Protein AF-A0A9D7ZV51-F1 (afdb_monomer_lite)

Foldseek 3Di:
DDDDDDDPPVVVCVVCVPVVQVVQDPDVVDGVDDPDDDDDPPDDDDPVDDDADDDDQVPPDQPDCVVQVVVCVVVVADAPPPVVPGDGQKDKDWDADPPPRDITIDIDHPRVDPVD

Structure (mmCIF, N/CA/C/O backbone):
data_AF-A0A9D7ZV51-F1
#
_entry.id   AF-A0A9D7ZV51-F1
#
loop_
_atom_site.group_PDB
_atom_site.id
_atom_site.type_symbol
_atom_site.label_atom_id
_atom_site.label_alt_id
_atom_site.label_comp_id
_atom_site.label_asym_id
_atom_site.label_entity_id
_atom_site.label_seq_id
_atom_site.pdbx_PDB_ins_code
_atom_site.Cartn_x
_atom_site.Cartn_y
_atom_site.Cartn_z
_atom_site.occupancy
_atom_site.B_iso_or_equiv
_atom_site.auth_seq_id
_atom_site.auth_comp_id
_atom_site.auth_asym_id
_atom_site.auth_atom_id
_atom_site.pdbx_PDB_model_num
ATOM 1 N N . MET A 1 1 ? 42.308 18.781 4.864 1.00 35.69 1 MET A N 1
ATOM 2 C CA . MET A 1 1 ? 42.729 17.401 4.525 1.00 35.69 1 MET A CA 1
ATOM 3 C C . MET A 1 1 ? 41.542 16.454 4.710 1.00 35.69 1 MET A C 1
ATOM 5 O O . MET A 1 1 ? 41.194 16.152 5.844 1.00 35.69 1 MET A O 1
ATOM 9 N N . LYS A 1 2 ? 40.852 16.048 3.631 1.00 34.00 2 LYS A N 1
ATOM 10 C CA . LYS A 1 2 ? 39.755 15.063 3.709 1.00 34.00 2 LYS A CA 1
ATOM 11 C C . LYS A 1 2 ? 40.360 13.658 3.761 1.00 34.00 2 LYS A C 1
ATOM 13 O O . LYS A 1 2 ? 41.080 13.265 2.851 1.00 34.00 2 LYS A O 1
ATOM 18 N N . LYS A 1 3 ? 40.096 12.925 4.842 1.00 42.16 3 LYS A N 1
ATOM 19 C CA . LYS A 1 3 ? 40.563 11.549 5.042 1.00 42.16 3 LYS A CA 1
ATOM 20 C C . LYS A 1 3 ? 39.543 10.606 4.397 1.00 42.16 3 LYS A C 1
ATOM 22 O O . LYS A 1 3 ? 38.481 10.370 4.969 1.00 42.16 3 LYS A O 1
ATOM 27 N N . THR A 1 4 ? 39.828 10.111 3.196 1.00 44.09 4 THR A N 1
ATOM 28 C CA . THR A 1 4 ? 38.993 9.103 2.528 1.00 44.09 4 THR A CA 1
ATOM 29 C C . THR A 1 4 ? 39.095 7.796 3.309 1.00 44.09 4 THR A C 1
ATOM 31 O O . THR A 1 4 ? 40.160 7.187 3.369 1.00 44.09 4 THR A O 1
ATOM 34 N N . ARG A 1 5 ? 38.005 7.379 3.960 1.00 58.47 5 ARG A N 1
ATOM 35 C CA . ARG A 1 5 ? 37.903 6.036 4.541 1.00 58.47 5 ARG A CA 1
ATOM 36 C C . ARG A 1 5 ? 37.585 5.072 3.405 1.00 58.47 5 ARG A C 1
ATOM 38 O O . ARG A 1 5 ? 36.486 5.106 2.862 1.00 58.47 5 ARG A O 1
ATOM 45 N N . THR A 1 6 ? 38.547 4.238 3.036 1.00 53.81 6 THR A N 1
ATOM 46 C CA . THR A 1 6 ? 38.330 3.127 2.110 1.00 53.81 6 THR A CA 1
ATOM 47 C C . THR A 1 6 ? 37.435 2.111 2.813 1.00 53.81 6 THR A C 1
ATOM 49 O O . THR A 1 6 ? 37.859 1.435 3.750 1.00 53.81 6 THR A O 1
ATOM 52 N N . PHE A 1 7 ? 36.163 2.059 2.428 1.00 57.09 7 PHE A N 1
ATOM 53 C CA . PHE A 1 7 ? 35.256 1.024 2.902 1.00 57.09 7 PHE A CA 1
ATOM 54 C C . PHE A 1 7 ? 35.671 -0.300 2.258 1.00 57.09 7 PHE A C 1
ATOM 56 O O . PHE A 1 7 ? 35.558 -0.474 1.048 1.00 57.09 7 PHE A O 1
ATOM 63 N N . ASP A 1 8 ? 36.186 -1.222 3.068 1.00 64.31 8 ASP A N 1
ATOM 64 C CA . ASP A 1 8 ? 36.543 -2.573 2.637 1.00 64.31 8 ASP A CA 1
ATOM 65 C C . ASP A 1 8 ? 35.254 -3.373 2.391 1.00 64.31 8 ASP A C 1
ATOM 67 O O . ASP A 1 8 ? 34.637 -3.925 3.311 1.00 64.31 8 ASP A O 1
ATOM 71 N N . ALA A 1 9 ? 34.803 -3.359 1.135 1.00 58.03 9 ALA A N 1
ATOM 72 C CA . ALA A 1 9 ? 33.589 -4.033 0.690 1.00 58.03 9 ALA A CA 1
ATOM 73 C C . ALA A 1 9 ? 33.623 -5.540 0.994 1.00 58.03 9 ALA A C 1
ATOM 75 O O . ALA A 1 9 ? 32.588 -6.122 1.313 1.00 58.03 9 ALA A O 1
ATOM 76 N N . THR A 1 10 ? 34.808 -6.156 0.976 1.00 63.75 10 THR A N 1
ATOM 77 C CA . THR A 1 10 ? 35.011 -7.587 1.228 1.00 63.75 10 THR A CA 1
ATOM 78 C C . THR A 1 10 ? 34.735 -7.936 2.688 1.00 63.75 10 THR A C 1
ATOM 80 O O . THR A 1 10 ? 33.981 -8.867 2.970 1.00 63.75 10 THR A O 1
ATOM 83 N N . LYS A 1 11 ? 35.261 -7.143 3.631 1.00 60.50 11 LYS A N 1
ATOM 84 C CA . LYS A 1 11 ? 35.002 -7.340 5.071 1.00 60.50 11 LYS A CA 1
ATOM 85 C C . LYS A 1 11 ? 33.540 -7.114 5.435 1.00 60.50 11 LYS A C 1
ATOM 87 O O . LYS A 1 11 ? 32.991 -7.850 6.252 1.00 60.50 11 LYS A O 1
ATOM 92 N N . ARG A 1 12 ? 32.889 -6.130 4.805 1.00 58.59 12 ARG A N 1
ATOM 93 C CA . ARG A 1 12 ? 31.454 -5.881 5.005 1.00 58.59 12 ARG A CA 1
ATOM 94 C C . ARG A 1 12 ? 30.603 -7.047 4.516 1.00 58.59 12 ARG A C 1
ATOM 96 O O . ARG A 1 12 ? 29.707 -7.451 5.241 1.00 58.59 12 ARG A O 1
ATOM 103 N N . ARG A 1 13 ? 30.927 -7.610 3.348 1.00 56.25 13 ARG A N 1
ATOM 104 C CA . ARG A 1 13 ? 30.227 -8.756 2.745 1.00 56.25 13 ARG A CA 1
ATOM 105 C C . ARG A 1 13 ? 30.349 -10.031 3.583 1.00 56.25 13 ARG A C 1
ATOM 107 O O . ARG A 1 13 ? 29.406 -10.810 3.648 1.00 56.25 13 ARG A O 1
ATOM 114 N N . LEU A 1 14 ? 31.488 -10.220 4.251 1.00 56.06 14 LEU A N 1
ATOM 115 C CA . LEU A 1 14 ? 31.707 -11.352 5.153 1.00 56.06 14 LEU A CA 1
ATOM 116 C C . LEU A 1 14 ? 30.875 -11.228 6.442 1.00 56.06 14 LEU A C 1
ATOM 118 O O . LEU A 1 14 ? 30.267 -12.202 6.874 1.00 56.06 14 LEU A O 1
ATOM 122 N N . LEU A 1 15 ? 30.808 -10.024 7.023 1.00 55.53 15 LEU A N 1
ATOM 123 C CA . LEU A 1 15 ? 30.044 -9.750 8.247 1.00 55.53 15 LEU A CA 1
ATOM 124 C C . LEU A 1 15 ? 28.524 -9.737 8.015 1.00 55.53 15 LEU A C 1
ATOM 126 O O . LEU A 1 15 ? 27.774 -10.160 8.891 1.00 55.53 15 LEU A O 1
ATOM 130 N N . THR A 1 16 ? 28.050 -9.303 6.841 1.00 53.75 16 THR A N 1
ATOM 131 C CA . THR A 1 16 ? 26.634 -9.459 6.463 1.00 53.75 16 THR A CA 1
ATOM 132 C C . THR A 1 16 ? 26.284 -10.891 6.066 1.00 53.75 16 THR A C 1
ATOM 134 O O . THR A 1 16 ? 25.157 -11.316 6.304 1.00 53.75 16 THR A O 1
ATOM 137 N N . GLY A 1 17 ? 27.228 -11.649 5.500 1.00 52.47 17 GLY A N 1
ATOM 138 C CA . GLY A 1 17 ? 26.995 -13.019 5.038 1.00 52.47 17 GLY A CA 1
ATOM 139 C C . GLY A 1 17 ? 26.714 -14.025 6.156 1.00 52.47 17 GLY A C 1
ATOM 140 O O . GLY A 1 17 ? 25.884 -14.907 5.975 1.00 52.47 17 GLY A O 1
ATOM 141 N N . THR A 1 18 ? 27.354 -13.896 7.321 1.00 49.78 18 THR A N 1
ATOM 142 C CA . THR A 1 18 ? 27.196 -14.859 8.428 1.00 49.78 18 THR A CA 1
ATOM 143 C C . THR A 1 18 ? 26.094 -14.483 9.419 1.00 49.78 18 THR A C 1
ATOM 145 O O . THR A 1 18 ? 25.406 -15.369 9.921 1.00 49.78 18 THR A O 1
ATOM 148 N N . ALA A 1 19 ? 25.865 -13.191 9.671 1.00 49.03 19 ALA A N 1
ATOM 149 C CA . ALA A 1 19 ? 24.848 -12.743 10.627 1.00 49.03 19 ALA A CA 1
ATOM 150 C C . ALA A 1 19 ? 23.410 -12.818 10.079 1.00 49.03 19 ALA A C 1
ATOM 152 O O . ALA A 1 19 ? 22.472 -13.011 10.849 1.00 49.03 19 ALA A O 1
ATOM 153 N N . ALA A 1 20 ? 23.216 -12.701 8.759 1.00 51.53 20 ALA A N 1
ATOM 154 C CA . ALA A 1 20 ? 21.877 -12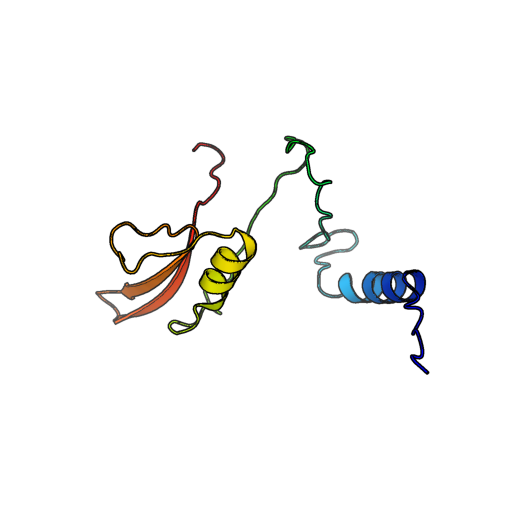.710 8.166 1.00 51.53 20 ALA A CA 1
ATOM 155 C C . ALA A 1 20 ? 21.214 -14.102 8.178 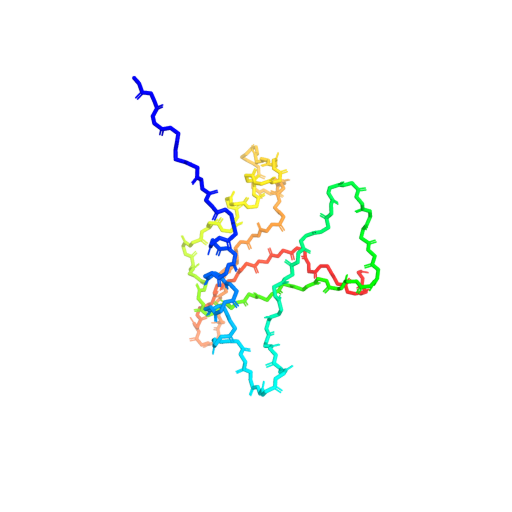1.00 51.53 20 ALA A C 1
ATOM 157 O O . ALA A 1 20 ? 19.994 -14.200 8.241 1.00 51.53 20 ALA A O 1
ATOM 158 N N . ILE A 1 21 ? 21.988 -15.191 8.149 1.00 52.28 21 ILE A N 1
ATOM 159 C CA . ILE A 1 21 ? 21.440 -16.546 7.957 1.00 52.28 21 ILE A CA 1
ATOM 160 C C . ILE A 1 21 ? 20.845 -17.116 9.257 1.00 52.28 21 ILE A C 1
ATOM 162 O O . ILE A 1 21 ? 19.848 -17.835 9.217 1.00 52.28 21 ILE A O 1
ATOM 166 N N . ALA A 1 22 ? 21.400 -16.760 10.421 1.00 52.66 22 ALA A N 1
ATOM 167 C CA . ALA A 1 22 ? 21.032 -17.372 11.701 1.00 52.66 22 ALA A CA 1
ATOM 168 C C . ALA A 1 22 ? 19.576 -17.101 12.140 1.00 52.66 22 ALA A C 1
ATOM 170 O O . ALA A 1 22 ? 19.000 -17.915 12.852 1.00 52.66 22 ALA A O 1
ATOM 171 N N . GLY A 1 23 ? 18.968 -15.992 11.702 1.00 55.00 23 GLY A N 1
ATOM 172 C CA . GLY A 1 23 ? 17.587 -15.628 12.052 1.00 55.00 23 GLY A CA 1
ATOM 173 C C . GLY A 1 23 ? 16.517 -16.085 11.054 1.00 55.00 23 GLY A C 1
ATOM 174 O O . GLY A 1 23 ? 15.333 -15.900 11.315 1.00 55.00 23 GLY A O 1
ATOM 175 N N . MET A 1 24 ? 16.915 -16.648 9.907 1.00 59.44 24 MET A N 1
ATOM 176 C CA . MET A 1 24 ? 16.003 -16.995 8.806 1.00 59.44 24 MET A CA 1
ATOM 177 C C . MET A 1 24 ? 15.956 -18.495 8.504 1.00 59.44 24 MET A C 1
ATOM 179 O O . MET A 1 24 ? 15.172 -18.911 7.655 1.00 59.44 24 MET A O 1
ATOM 183 N N . ALA A 1 25 ? 16.769 -19.320 9.166 1.00 64.19 25 ALA A N 1
ATOM 184 C CA . ALA A 1 25 ? 16.753 -20.764 8.971 1.00 64.19 25 ALA A CA 1
ATOM 185 C C . ALA A 1 25 ? 15.582 -21.407 9.732 1.00 64.19 25 ALA A C 1
ATOM 187 O O . ALA A 1 25 ? 15.530 -21.345 10.958 1.00 64.19 25 ALA A O 1
ATOM 188 N N . ILE A 1 26 ? 14.664 -22.053 9.009 1.00 68.50 26 ILE A N 1
ATOM 189 C CA . ILE A 1 26 ? 13.609 -22.887 9.615 1.00 68.50 26 ILE A CA 1
ATOM 190 C C . ILE A 1 26 ? 14.053 -24.351 9.754 1.00 68.50 26 ILE A C 1
ATOM 192 O O . ILE A 1 26 ? 13.559 -25.063 10.622 1.00 68.50 26 ILE A O 1
ATOM 196 N N . ALA A 1 27 ? 15.013 -24.787 8.929 1.00 70.44 27 ALA A N 1
ATOM 197 C CA . ALA A 1 27 ? 15.675 -26.090 8.995 1.00 70.44 27 ALA A CA 1
ATOM 198 C C . ALA A 1 27 ? 17.063 -26.016 8.315 1.00 70.44 27 ALA A C 1
ATOM 200 O O . ALA A 1 27 ? 17.326 -25.060 7.577 1.00 70.44 27 ALA A O 1
ATOM 201 N N . PRO A 1 28 ? 17.964 -27.000 8.511 1.00 70.31 28 PRO A N 1
ATOM 202 C CA . PRO A 1 28 ? 19.234 -27.057 7.789 1.00 70.31 28 PRO A CA 1
ATOM 203 C C . PRO A 1 28 ? 19.017 -27.004 6.269 1.00 70.31 28 PRO A C 1
ATOM 205 O O . PRO A 1 28 ? 18.341 -27.857 5.702 1.00 70.31 28 PRO A O 1
ATOM 208 N N . GLY A 1 29 ? 19.569 -25.981 5.613 1.00 65.31 29 GLY A N 1
ATOM 209 C CA . GLY A 1 29 ? 19.406 -25.761 4.171 1.00 65.31 29 GLY A CA 1
ATOM 210 C C . GLY A 1 29 ? 18.088 -25.099 3.745 1.00 65.31 29 GLY A C 1
ATOM 211 O O . GLY A 1 29 ? 17.898 -24.888 2.552 1.00 65.31 29 GLY A O 1
ATOM 212 N N . ILE A 1 30 ? 17.199 -24.734 4.680 1.00 67.12 30 ILE A N 1
ATOM 213 C CA . ILE A 1 30 ? 15.927 -24.060 4.381 1.00 67.12 30 ILE A CA 1
ATOM 214 C C . ILE A 1 30 ? 15.889 -22.687 5.053 1.00 67.12 30 ILE A C 1
ATOM 216 O O . ILE A 1 30 ? 15.838 -22.575 6.279 1.00 67.12 30 ILE A O 1
ATOM 220 N N . THR A 1 31 ? 15.867 -21.637 4.234 1.00 66.56 31 THR A N 1
ATOM 221 C CA . THR A 1 31 ? 15.757 -20.238 4.666 1.00 66.56 31 THR A CA 1
ATOM 222 C C . THR A 1 31 ? 14.380 -19.668 4.328 1.00 66.56 31 THR A C 1
ATOM 224 O O . THR A 1 31 ? 13.935 -19.805 3.191 1.00 66.56 31 THR A O 1
ATOM 227 N N . LEU A 1 32 ? 13.736 -18.989 5.282 1.00 60.72 32 LEU A N 1
ATOM 228 C CA . LEU A 1 32 ? 12.440 -18.316 5.123 1.00 60.72 32 LEU A CA 1
ATOM 229 C C . LEU A 1 32 ? 12.482 -17.214 4.048 1.00 60.72 32 LEU A C 1
ATOM 231 O O . LEU A 1 32 ? 11.531 -17.047 3.293 1.00 60.72 32 LEU A O 1
ATOM 235 N N . VAL A 1 33 ? 13.591 -16.468 3.978 1.00 59.88 33 VAL A N 1
ATOM 236 C CA . VAL A 1 33 ? 13.815 -15.397 2.998 1.00 59.88 33 VAL A CA 1
ATOM 237 C C . VAL A 1 33 ? 15.236 -15.531 2.457 1.00 59.88 33 VAL A C 1
ATOM 239 O O . VAL A 1 33 ? 16.207 -15.471 3.212 1.00 59.88 33 VAL A O 1
ATOM 242 N N . ALA A 1 34 ? 15.366 -15.727 1.146 1.00 62.66 34 ALA A N 1
ATOM 243 C CA . ALA A 1 34 ? 16.651 -15.625 0.467 1.00 62.66 34 ALA A CA 1
ATOM 244 C C . ALA A 1 34 ? 16.953 -14.143 0.172 1.00 62.66 34 ALA A C 1
ATOM 246 O O . ALA A 1 34 ? 16.046 -13.421 -0.253 1.00 62.66 34 ALA A O 1
ATOM 247 N N . PRO A 1 35 ? 18.197 -13.660 0.358 1.00 60.56 35 PRO A N 1
ATOM 248 C CA . PRO A 1 35 ? 18.567 -12.321 -0.078 1.00 60.56 35 PRO A CA 1
ATOM 249 C C . PRO A 1 35 ? 18.460 -12.255 -1.604 1.00 60.56 35 PRO A C 1
ATOM 251 O O . PRO A 1 35 ? 19.264 -12.841 -2.328 1.00 60.56 35 PRO A O 1
ATOM 254 N N . ALA A 1 36 ? 17.444 -11.557 -2.098 1.00 62.00 36 ALA A N 1
ATOM 255 C CA . ALA A 1 36 ? 17.246 -11.371 -3.523 1.00 62.00 36 ALA A CA 1
ATOM 256 C C . ALA A 1 36 ? 18.128 -10.214 -4.020 1.00 62.00 36 ALA A C 1
ATOM 258 O O . ALA A 1 36 ? 18.135 -9.131 -3.436 1.00 62.00 36 ALA A O 1
ATOM 259 N N . SER A 1 37 ? 18.895 -10.442 -5.089 1.00 66.81 37 SER A N 1
ATOM 260 C CA . SER A 1 37 ? 19.585 -9.359 -5.802 1.00 66.81 37 SER A CA 1
ATOM 261 C C . SER A 1 37 ? 18.647 -8.756 -6.839 1.00 66.81 37 SER A C 1
ATOM 263 O O . SER A 1 37 ? 17.919 -9.484 -7.517 1.00 66.81 37 SER A O 1
ATOM 265 N N . SER A 1 38 ? 18.661 -7.430 -6.971 1.00 67.31 38 SER A N 1
ATOM 266 C CA . SER A 1 38 ? 17.956 -6.765 -8.061 1.00 67.31 38 SER A CA 1
ATOM 267 C C . SER A 1 38 ? 18.588 -7.140 -9.401 1.00 67.31 38 SER A C 1
ATOM 269 O O . SER A 1 38 ? 19.797 -7.358 -9.507 1.00 67.31 38 SER A O 1
ATOM 271 N N . ARG A 1 39 ? 17.758 -7.207 -10.445 1.00 73.88 39 ARG A N 1
ATOM 272 C CA . ARG A 1 39 ? 18.259 -7.238 -11.822 1.00 73.88 39 ARG A CA 1
ATOM 273 C C . ARG A 1 39 ? 18.936 -5.909 -12.163 1.00 73.88 39 ARG A C 1
ATOM 275 O O . ARG A 1 39 ? 18.601 -4.876 -11.582 1.00 73.88 39 ARG A O 1
ATOM 282 N N . GLU A 1 40 ? 19.825 -5.927 -13.149 1.00 80.88 40 GLU A N 1
ATOM 283 C CA . GLU A 1 40 ? 20.388 -4.698 -13.706 1.00 80.88 40 GLU A CA 1
ATOM 284 C C . GLU A 1 40 ? 19.285 -3.788 -14.275 1.00 80.88 40 GLU A C 1
ATOM 286 O O . GLU A 1 40 ? 18.255 -4.244 -14.799 1.00 80.88 40 GLU A O 1
ATOM 291 N N . ALA A 1 41 ? 19.500 -2.475 -14.155 1.00 78.19 41 ALA A N 1
ATOM 292 C CA . ALA A 1 41 ? 18.618 -1.479 -14.746 1.00 78.19 41 ALA A CA 1
ATOM 293 C C . ALA A 1 41 ? 18.562 -1.680 -16.272 1.00 78.19 41 ALA A C 1
ATOM 295 O O . ALA A 1 41 ? 19.580 -1.913 -16.915 1.00 78.19 41 ALA A O 1
ATOM 296 N N . GLY A 1 42 ? 17.362 -1.618 -16.855 1.00 81.19 42 GLY A N 1
ATOM 297 C CA . GLY A 1 42 ? 17.149 -1.824 -18.295 1.00 81.19 42 GLY A CA 1
ATOM 298 C C . GLY A 1 42 ? 16.951 -3.277 -18.755 1.00 81.19 42 GLY A C 1
ATOM 299 O O . GLY A 1 42 ? 16.429 -3.481 -19.846 1.00 81.19 42 GLY A O 1
ATOM 300 N N . VAL A 1 43 ? 17.269 -4.290 -17.940 1.00 83.12 43 VAL A N 1
ATOM 301 C CA . VAL A 1 43 ? 16.999 -5.701 -18.294 1.00 83.12 43 VAL A CA 1
ATOM 302 C C . VAL A 1 43 ? 15.520 -6.038 -18.050 1.00 83.12 43 VAL A C 1
ATOM 304 O O . VAL A 1 43 ? 15.045 -5.790 -16.950 1.00 83.12 43 VAL A O 1
ATOM 307 N N . PRO A 1 44 ? 14.749 -6.606 -18.991 1.00 79.50 44 PRO A N 1
ATOM 308 C CA . PRO A 1 44 ? 13.357 -6.982 -18.728 1.00 79.50 44 PRO A CA 1
ATOM 309 C C . PRO A 1 44 ? 13.213 -7.989 -17.578 1.00 79.50 44 PRO A C 1
ATOM 311 O O . PRO A 1 44 ? 14.106 -8.797 -17.319 1.00 79.50 44 PRO A O 1
ATOM 314 N N . ALA A 1 45 ? 12.072 -7.962 -16.884 1.00 79.50 45 ALA A N 1
ATOM 315 C CA . ALA A 1 45 ? 11.736 -9.033 -15.951 1.00 79.50 45 ALA A CA 1
ATOM 316 C C . ALA A 1 45 ? 11.578 -10.363 -16.713 1.00 79.50 45 ALA A C 1
ATOM 318 O O . ALA A 1 45 ? 11.078 -10.378 -17.837 1.00 79.50 45 ALA A O 1
ATOM 319 N N . SER A 1 46 ? 11.997 -11.469 -16.098 1.00 80.56 46 SER A N 1
ATOM 320 C CA . SER A 1 46 ? 11.833 -12.823 -16.638 1.00 80.56 46 SER A CA 1
ATOM 321 C C . SER A 1 46 ? 11.004 -13.677 -15.688 1.00 80.56 46 SER A C 1
ATOM 323 O O . SER A 1 46 ? 11.117 -13.516 -14.474 1.00 80.56 46 SER A O 1
ATOM 325 N N . ASP A 1 47 ? 10.292 -14.657 -16.227 1.00 82.44 47 ASP A N 1
ATOM 326 C CA . ASP A 1 47 ? 9.542 -15.681 -15.487 1.00 82.44 47 ASP A CA 1
ATOM 327 C C . ASP A 1 47 ? 10.400 -16.534 -14.533 1.00 82.44 47 ASP A C 1
ATOM 329 O O . ASP A 1 47 ? 9.891 -17.072 -13.551 1.00 82.44 47 ASP A O 1
ATOM 333 N N . LYS A 1 48 ? 11.717 -16.598 -14.764 1.00 83.94 48 LYS A N 1
ATOM 334 C CA . LYS A 1 48 ? 12.682 -17.283 -13.887 1.00 83.94 48 LYS A CA 1
ATOM 335 C C . LYS A 1 48 ? 12.702 -16.754 -12.450 1.00 83.94 48 LYS A C 1
ATOM 337 O O . LYS A 1 48 ? 13.097 -17.490 -11.551 1.00 83.94 48 LYS A O 1
ATOM 342 N N . VAL A 1 49 ? 12.336 -15.487 -12.231 1.00 81.19 49 VAL A N 1
ATOM 343 C CA . VAL A 1 49 ? 12.331 -14.856 -10.903 1.00 81.19 49 VAL A CA 1
ATOM 344 C C . VAL A 1 49 ? 10.951 -14.277 -10.624 1.00 81.19 49 VAL A C 1
ATOM 346 O O . VAL A 1 49 ? 10.523 -13.325 -11.273 1.00 81.19 49 VAL A O 1
ATOM 349 N N . ARG A 1 50 ? 10.275 -14.822 -9.609 1.00 82.88 50 ARG A N 1
ATOM 350 C CA . ARG A 1 50 ? 8.983 -14.325 -9.125 1.00 82.88 50 ARG A CA 1
ATOM 351 C C . ARG A 1 50 ? 9.194 -13.471 -7.880 1.00 82.88 50 ARG A C 1
ATOM 353 O O . ARG A 1 50 ? 9.641 -13.972 -6.852 1.00 82.88 50 ARG A O 1
ATOM 360 N N . TRP A 1 51 ? 8.869 -12.187 -7.980 1.00 84.81 51 TRP A N 1
ATOM 361 C CA . TRP A 1 51 ? 8.911 -11.263 -6.850 1.00 84.81 51 TRP A CA 1
ATOM 362 C C . TRP A 1 51 ? 7.587 -11.290 -6.093 1.00 84.81 51 TRP A C 1
ATOM 364 O O . TRP A 1 51 ? 6.522 -11.336 -6.702 1.00 84.81 51 TRP A O 1
ATOM 374 N N . GLY A 1 52 ? 7.668 -11.244 -4.767 1.00 87.31 52 GLY A N 1
ATOM 375 C CA . GLY A 1 52 ? 6.516 -11.120 -3.883 1.00 87.31 52 GLY A CA 1
ATOM 376 C C . GLY A 1 52 ? 6.789 -10.080 -2.805 1.00 87.31 52 GLY A C 1
ATOM 377 O O . GLY A 1 52 ? 7.936 -9.886 -2.399 1.00 87.31 52 GLY A O 1
ATOM 378 N N . LEU A 1 53 ? 5.729 -9.417 -2.347 1.00 92.38 53 LEU A N 1
ATOM 379 C CA . LEU A 1 53 ? 5.770 -8.452 -1.255 1.00 92.38 53 LEU A CA 1
ATOM 380 C C . LEU A 1 53 ? 4.877 -8.956 -0.120 1.00 92.38 53 LEU A C 1
ATOM 382 O O . LEU A 1 53 ? 3.684 -9.171 -0.319 1.00 92.38 53 LEU A O 1
ATOM 386 N N . LEU A 1 54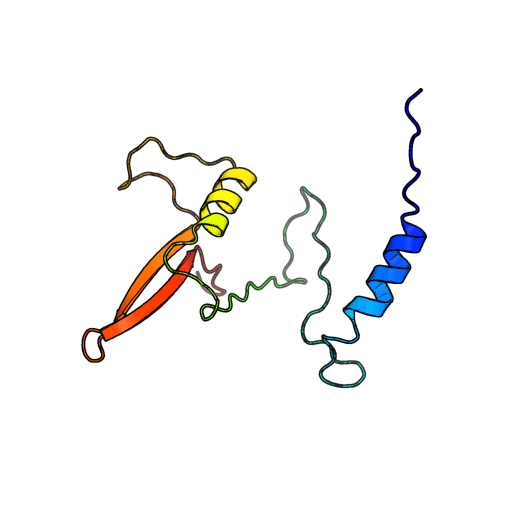 ? 5.455 -9.135 1.067 1.00 93.19 54 LEU A N 1
ATOM 387 C CA . LEU A 1 54 ? 4.726 -9.498 2.280 1.00 93.19 54 LEU A CA 1
ATOM 388 C C . LEU A 1 54 ? 4.753 -8.321 3.256 1.00 93.19 54 LEU A C 1
ATOM 390 O O . LEU A 1 54 ? 5.825 -7.836 3.613 1.00 93.19 54 LEU A O 1
ATOM 394 N N . ILE A 1 55 ? 3.573 -7.892 3.702 1.00 94.38 55 ILE A N 1
ATOM 395 C CA . ILE A 1 55 ? 3.402 -6.788 4.650 1.00 94.38 55 ILE A CA 1
ATOM 396 C C . ILE A 1 55 ? 2.739 -7.328 5.917 1.00 94.38 55 ILE A C 1
ATOM 398 O O . ILE A 1 55 ? 1.608 -7.810 5.880 1.00 94.38 55 ILE A O 1
ATOM 402 N N . ASP A 1 56 ? 3.425 -7.211 7.054 1.00 95.75 56 ASP A N 1
ATOM 403 C CA . ASP A 1 56 ? 2.842 -7.499 8.367 1.00 95.75 56 ASP A CA 1
ATOM 404 C C . ASP A 1 56 ? 1.971 -6.321 8.821 1.00 95.75 56 ASP A C 1
ATOM 406 O O . ASP A 1 56 ? 2.450 -5.342 9.396 1.00 95.75 56 ASP A O 1
ATOM 410 N N . SER A 1 57 ? 0.668 -6.411 8.549 1.00 95.12 57 SER A N 1
ATOM 411 C CA . SER A 1 57 ? -0.278 -5.344 8.892 1.00 95.12 57 SER A CA 1
ATOM 412 C C . SER A 1 57 ? -0.472 -5.139 10.399 1.00 95.12 57 SER A C 1
ATOM 414 O O . SER A 1 57 ? -0.949 -4.083 10.797 1.00 95.12 57 SER A O 1
ATOM 416 N N . ASN A 1 58 ? -0.060 -6.085 11.253 1.00 94.88 58 ASN A N 1
ATOM 417 C CA . ASN A 1 58 ? -0.166 -5.913 12.708 1.00 94.88 58 ASN A CA 1
ATOM 418 C C . ASN A 1 58 ? 0.790 -4.838 13.242 1.00 94.88 58 ASN A C 1
ATOM 420 O O . ASN A 1 58 ? 0.610 -4.350 14.352 1.00 94.88 58 ASN A O 1
ATOM 424 N N . LYS A 1 59 ? 1.810 -4.475 12.457 1.00 94.12 59 LYS A N 1
ATOM 425 C CA . LYS A 1 59 ? 2.788 -3.425 12.775 1.00 94.12 59 LYS A CA 1
ATOM 426 C C . LYS A 1 59 ? 2.501 -2.115 12.049 1.00 94.12 59 LYS A C 1
ATOM 428 O O . LYS A 1 59 ? 3.348 -1.228 12.010 1.00 94.12 59 LYS A O 1
ATOM 433 N N . CYS A 1 60 ? 1.354 -2.022 11.386 1.00 95.50 60 CYS A N 1
ATOM 434 C CA . CYS A 1 60 ? 1.037 -0.885 10.552 1.00 95.50 60 CYS A CA 1
ATOM 435 C C . CYS A 1 60 ? 0.196 0.124 11.331 1.00 95.50 60 CYS A C 1
ATOM 437 O O . CYS A 1 60 ? -1.024 0.000 11.415 1.00 95.50 60 CYS A O 1
ATOM 439 N N . ASP A 1 61 ? 0.850 1.149 11.867 1.00 95.50 61 ASP A N 1
ATOM 440 C CA . ASP A 1 61 ? 0.171 2.189 12.637 1.00 95.50 61 ASP A CA 1
ATOM 441 C C . ASP A 1 61 ? -0.757 3.048 11.764 1.00 95.50 61 ASP A C 1
ATOM 443 O O . ASP A 1 61 ? -0.514 3.277 10.573 1.00 95.50 61 ASP A O 1
ATOM 447 N N . ALA A 1 62 ? -1.844 3.537 12.364 1.00 94.06 62 ALA A N 1
ATOM 448 C CA . ALA A 1 62 ? -2.855 4.346 11.677 1.00 94.06 62 ALA A CA 1
ATOM 449 C C . ALA A 1 62 ? -2.343 5.739 11.264 1.00 94.06 62 ALA A C 1
ATOM 451 O O . ALA A 1 62 ? -2.843 6.302 10.296 1.00 94.06 62 ALA A O 1
ATOM 452 N N . GLY A 1 63 ? -1.363 6.284 11.996 1.00 94.62 63 GLY A N 1
ATOM 453 C CA . GLY A 1 63 ? -0.775 7.609 11.755 1.00 94.62 63 GLY A CA 1
ATOM 454 C C . GLY A 1 63 ? 0.579 7.586 11.040 1.00 94.62 63 GLY A C 1
ATOM 455 O O . GLY A 1 63 ? 1.278 8.593 11.052 1.00 94.62 63 GLY A O 1
ATOM 456 N N . CYS A 1 64 ? 0.988 6.441 10.487 1.00 95.81 64 CYS A N 1
ATOM 457 C CA . CYS A 1 64 ? 2.257 6.296 9.778 1.00 95.81 64 CYS A CA 1
ATOM 458 C C . CYS A 1 64 ? 2.029 6.248 8.261 1.00 95.81 64 CYS A C 1
ATOM 460 O O . CYS A 1 64 ? 1.442 5.291 7.752 1.00 95.81 64 CYS A O 1
ATOM 462 N N . ASP A 1 65 ? 2.559 7.247 7.550 1.00 95.25 65 ASP A N 1
ATOM 463 C CA . ASP A 1 65 ? 2.463 7.388 6.089 1.00 95.25 65 ASP A CA 1
ATOM 464 C C . ASP A 1 65 ? 3.820 7.264 5.374 1.00 95.25 65 ASP A C 1
ATOM 466 O O . ASP A 1 65 ? 3.930 7.516 4.174 1.00 95.25 65 ASP A O 1
ATOM 470 N N . GLU A 1 66 ? 4.865 6.813 6.073 1.00 96.00 66 GLU A N 1
ATOM 471 C CA . GLU A 1 66 ? 6.228 6.700 5.529 1.00 96.00 66 GLU A CA 1
ATOM 472 C C . GLU A 1 66 ? 6.294 5.856 4.248 1.00 96.00 66 GLU A C 1
ATOM 474 O O . GLU A 1 66 ? 7.019 6.184 3.313 1.00 96.00 66 GLU A O 1
ATOM 479 N N . CYS A 1 67 ? 5.488 4.793 4.151 1.00 96.06 67 CYS A N 1
ATOM 480 C CA . CYS A 1 67 ? 5.412 3.977 2.936 1.00 96.06 67 CYS A CA 1
ATOM 481 C C . CYS A 1 67 ? 4.874 4.754 1.717 1.00 96.06 67 CYS A C 1
ATOM 483 O O . CYS A 1 67 ? 5.321 4.518 0.593 1.00 96.06 67 CYS A O 1
ATOM 485 N N . VAL A 1 68 ? 3.963 5.708 1.935 1.00 95.19 68 VAL A N 1
ATOM 486 C CA . VAL A 1 68 ? 3.414 6.580 0.890 1.00 95.19 68 VAL A CA 1
ATOM 487 C C . VAL A 1 68 ? 4.452 7.620 0.480 1.00 95.19 68 VAL A C 1
ATOM 489 O O . VAL A 1 68 ? 4.738 7.759 -0.709 1.00 95.19 68 VAL A O 1
ATOM 492 N N . VAL A 1 69 ? 5.079 8.284 1.457 1.00 94.81 69 VAL A N 1
ATOM 493 C CA . VAL A 1 69 ? 6.139 9.280 1.223 1.00 94.81 69 VAL A CA 1
ATOM 494 C C . VAL A 1 69 ? 7.330 8.662 0.486 1.00 94.81 69 VAL A C 1
ATOM 496 O O . VAL A 1 69 ? 7.830 9.242 -0.481 1.00 94.81 69 VAL A O 1
ATOM 499 N N . ALA A 1 70 ? 7.758 7.464 0.888 1.00 95.94 70 ALA A N 1
ATOM 500 C CA . ALA A 1 70 ? 8.848 6.742 0.244 1.00 95.94 70 ALA A CA 1
ATOM 501 C C . ALA A 1 70 ? 8.509 6.375 -1.207 1.00 95.94 70 ALA A C 1
ATOM 503 O O . ALA A 1 70 ? 9.308 6.635 -2.103 1.00 95.94 70 ALA A O 1
ATOM 504 N N . CYS A 1 71 ? 7.314 5.827 -1.467 1.00 95.44 71 CYS A N 1
ATOM 505 C CA . CYS A 1 71 ? 6.897 5.474 -2.826 1.00 95.44 71 CYS A CA 1
ATOM 506 C C . CYS A 1 71 ? 6.840 6.702 -3.743 1.00 95.44 71 CYS A C 1
ATOM 508 O O . CYS A 1 71 ? 7.322 6.639 -4.874 1.00 95.44 71 CYS A O 1
ATOM 510 N N . LYS A 1 72 ? 6.297 7.813 -3.240 1.00 94.38 72 LYS A N 1
ATOM 511 C CA . LYS A 1 72 ? 6.250 9.101 -3.935 1.00 94.38 72 LYS A CA 1
ATOM 512 C C . LYS A 1 72 ? 7.649 9.595 -4.308 1.00 94.38 72 LYS A C 1
ATOM 514 O O . LYS A 1 72 ? 7.912 9.889 -5.469 1.00 94.38 72 LYS A O 1
ATOM 519 N N . THR A 1 73 ? 8.549 9.622 -3.326 1.00 95.12 73 THR A N 1
ATOM 520 C CA . THR A 1 73 ? 9.930 10.101 -3.487 1.00 95.12 73 THR A CA 1
ATOM 521 C C . THR A 1 73 ? 10.710 9.246 -4.483 1.00 95.12 73 THR A C 1
ATOM 523 O O . THR A 1 73 ? 11.346 9.787 -5.381 1.00 95.12 73 THR A O 1
ATOM 526 N N . GLU A 1 74 ? 10.634 7.920 -4.354 1.00 95.25 74 GLU A N 1
ATOM 527 C CA . GLU A 1 74 ? 11.379 6.988 -5.207 1.00 95.25 74 GLU A CA 1
ATOM 528 C C . GLU A 1 74 ? 10.886 7.010 -6.659 1.00 95.25 74 GLU A C 1
ATOM 530 O O . GLU A 1 74 ? 11.681 6.948 -7.592 1.00 95.25 74 GLU A O 1
ATOM 535 N N . ASN A 1 75 ? 9.570 7.108 -6.865 1.00 93.62 75 ASN A N 1
ATOM 536 C CA . ASN A 1 75 ? 8.976 6.995 -8.199 1.00 93.62 75 ASN A CA 1
ATOM 537 C C . ASN A 1 75 ? 8.687 8.350 -8.861 1.00 93.62 75 ASN A C 1
ATOM 539 O O . ASN A 1 75 ? 8.186 8.384 -9.984 1.00 93.62 75 ASN A O 1
ATOM 543 N N . GLY A 1 76 ? 8.990 9.459 -8.184 1.00 92.69 76 GLY A N 1
ATOM 544 C CA . GLY A 1 76 ? 8.935 10.808 -8.747 1.00 92.69 76 GLY A CA 1
ATOM 545 C C . GLY A 1 76 ? 7.539 11.298 -9.135 1.00 92.69 76 GLY A C 1
ATOM 546 O O . GLY A 1 76 ? 7.432 12.194 -9.970 1.00 92.69 76 GLY A O 1
ATOM 547 N N . TRP A 1 77 ? 6.472 10.726 -8.568 1.00 91.25 77 TRP A N 1
ATOM 548 C CA . TRP A 1 77 ? 5.122 11.262 -8.745 1.00 91.25 77 TRP A CA 1
ATOM 549 C C . TRP A 1 77 ? 4.816 12.309 -7.674 1.00 91.25 77 TRP A C 1
ATOM 551 O O . TRP A 1 77 ? 5.374 12.283 -6.580 1.00 91.25 77 TRP A O 1
ATOM 561 N N . ASP A 1 78 ? 3.923 13.243 -7.988 1.00 87.56 78 ASP A N 1
ATOM 562 C CA . ASP A 1 78 ? 3.458 14.256 -7.044 1.00 87.56 78 ASP A CA 1
ATOM 563 C C . ASP A 1 78 ? 1.937 14.414 -7.114 1.00 87.56 78 ASP A C 1
ATOM 565 O O . ASP A 1 78 ? 1.306 14.012 -8.093 1.00 87.56 78 ASP A O 1
ATOM 569 N N . GLY A 1 79 ? 1.356 14.950 -6.044 1.00 84.38 79 GLY A N 1
ATOM 570 C CA . GLY A 1 79 ? -0.022 15.419 -6.022 1.00 84.38 79 GLY A CA 1
ATOM 571 C C . GLY A 1 79 ? -0.090 16.901 -6.385 1.00 84.38 79 GLY A C 1
ATOM 572 O O . GLY A 1 79 ? 0.896 17.630 -6.297 1.00 84.38 79 GLY A O 1
ATOM 573 N N . HIS A 1 80 ? -1.268 17.359 -6.789 1.00 88.81 80 HIS A N 1
ATOM 574 C CA . HIS A 1 80 ? -1.544 18.757 -7.116 1.00 88.81 80 HIS A CA 1
ATOM 575 C C . HIS A 1 80 ? -2.676 19.325 -6.254 1.00 88.81 80 HIS A C 1
ATOM 577 O O . HIS A 1 80 ? -3.468 20.135 -6.742 1.00 88.81 80 HIS A O 1
ATOM 583 N N . ASP A 1 81 ? -2.766 18.859 -5.005 1.00 88.12 81 ASP A N 1
ATOM 584 C CA . ASP A 1 81 ? -3.836 19.161 -4.049 1.00 88.12 81 ASP A CA 1
ATOM 585 C C . ASP A 1 81 ? -5.232 18.804 -4.587 1.00 88.12 81 ASP A C 1
ATOM 587 O O . ASP A 1 81 ? -6.234 19.471 -4.315 1.00 88.12 81 ASP A O 1
ATOM 591 N N . ARG A 1 82 ? -5.313 17.721 -5.371 1.00 92.69 82 ARG A N 1
ATOM 592 C CA . ARG A 1 82 ? -6.555 17.188 -5.944 1.00 92.69 82 ARG A CA 1
ATOM 593 C C . ARG A 1 82 ? -6.771 15.782 -5.396 1.00 92.69 82 ARG A C 1
ATOM 595 O O . ARG A 1 82 ? -6.621 14.809 -6.128 1.00 92.69 82 ARG A O 1
ATOM 602 N N . PRO A 1 83 ? -7.178 15.629 -4.128 1.00 87.62 83 PRO A N 1
ATOM 603 C CA . PRO A 1 83 ? -7.216 14.324 -3.462 1.00 87.62 83 PRO A CA 1
ATOM 604 C C . PRO A 1 83 ? -8.091 13.273 -4.170 1.00 87.62 83 PRO A C 1
ATOM 606 O O . PRO A 1 83 ? -7.897 12.079 -3.968 1.00 87.62 83 PRO A O 1
ATOM 609 N N . ALA A 1 84 ? -9.048 13.695 -5.004 1.00 89.31 84 ALA A N 1
ATOM 610 C CA . ALA A 1 84 ? -9.895 12.796 -5.786 1.00 89.31 84 ALA A CA 1
ATOM 611 C C . ALA A 1 84 ? -9.228 12.239 -7.059 1.00 89.31 84 ALA A C 1
ATOM 613 O O . ALA A 1 84 ? -9.691 11.230 -7.585 1.00 89.31 84 ALA A O 1
ATOM 614 N N . THR A 1 85 ? -8.197 12.902 -7.588 1.00 90.44 85 THR A N 1
ATOM 615 C CA . THR A 1 85 ? -7.589 12.570 -8.889 1.00 90.44 85 THR A CA 1
ATOM 616 C C . THR A 1 85 ? -6.068 12.497 -8.871 1.00 90.44 85 THR A C 1
ATOM 618 O O . THR A 1 85 ? -5.480 12.031 -9.847 1.00 90.44 85 THR A O 1
ATOM 621 N N . ASP A 1 86 ? -5.428 12.927 -7.786 1.00 91.88 86 ASP A N 1
ATOM 622 C CA . ASP A 1 86 ? -3.991 12.804 -7.608 1.00 91.88 86 ASP A CA 1
ATOM 623 C C . ASP A 1 86 ? -3.574 11.327 -7.643 1.00 91.88 86 ASP A C 1
ATOM 625 O O . ASP A 1 86 ? -4.281 10.456 -7.118 1.00 91.88 86 ASP A O 1
ATOM 629 N N . PRO A 1 87 ? -2.423 11.016 -8.261 1.00 92.56 87 PRO A N 1
ATOM 630 C CA . PRO A 1 87 ? -1.942 9.649 -8.329 1.00 92.56 87 PRO A CA 1
ATOM 631 C C . PRO A 1 87 ? -1.700 9.101 -6.919 1.00 92.56 87 PRO A C 1
ATOM 633 O O . PRO A 1 87 ? -1.168 9.781 -6.044 1.00 92.56 87 PRO A O 1
ATOM 636 N N . GLN A 1 88 ? -2.089 7.846 -6.705 1.00 90.81 88 GLN A N 1
ATOM 637 C CA . GLN A 1 88 ? -1.874 7.110 -5.459 1.00 90.81 88 GLN A CA 1
ATOM 638 C C . GLN A 1 88 ? -1.461 5.681 -5.810 1.00 90.81 88 GLN A C 1
ATOM 640 O O . GLN A 1 88 ? -2.302 4.826 -6.079 1.00 90.81 88 GLN A O 1
ATOM 645 N N . TRP A 1 89 ? -0.156 5.419 -5.859 1.00 95.50 89 TRP A N 1
ATOM 646 C CA . TRP A 1 89 ? 0.355 4.075 -6.179 1.00 95.50 89 TRP A CA 1
ATOM 647 C C . TRP A 1 89 ? 0.278 3.132 -4.973 1.00 95.50 89 TRP A C 1
ATOM 649 O O . TRP A 1 89 ? 0.062 1.929 -5.118 1.00 95.50 89 TRP A O 1
ATOM 659 N N . ILE A 1 90 ? 0.402 3.707 -3.780 1.00 95.69 90 ILE A N 1
ATOM 660 C CA . ILE A 1 90 ? 0.166 3.093 -2.478 1.00 95.69 90 ILE A CA 1
ATOM 661 C C . ILE A 1 90 ? -0.630 4.090 -1.638 1.00 95.69 90 ILE A C 1
ATOM 663 O O . ILE A 1 90 ? -0.375 5.291 -1.696 1.00 95.69 90 ILE A O 1
ATOM 667 N N . ARG A 1 91 ? -1.592 3.599 -0.860 1.00 93.62 91 ARG A N 1
ATOM 668 C CA . ARG A 1 91 ? -2.393 4.407 0.065 1.00 93.62 91 ARG A CA 1
ATOM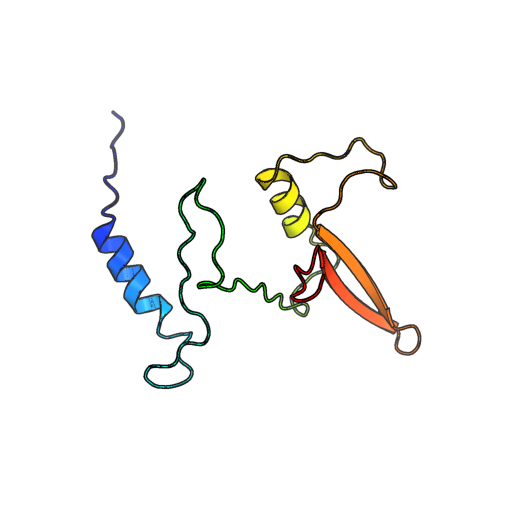 669 C C . ARG A 1 91 ? -2.577 3.697 1.393 1.00 93.62 91 ARG A C 1
ATOM 671 O O . ARG A 1 91 ? -2.595 2.467 1.442 1.00 93.62 91 ARG A O 1
ATOM 678 N N . LYS A 1 92 ? -2.797 4.462 2.455 1.00 95.19 92 LYS A N 1
ATOM 679 C CA . LYS A 1 92 ? -3.163 3.935 3.769 1.00 95.19 92 LYS A CA 1
ATOM 680 C C . LYS A 1 92 ? -4.677 3.854 3.915 1.00 95.19 92 LYS A C 1
ATOM 682 O O . LYS A 1 92 ? -5.392 4.796 3.583 1.00 95.19 92 LYS A O 1
ATOM 687 N N . VAL A 1 93 ? -5.171 2.709 4.387 1.00 95.25 93 VAL A N 1
ATOM 688 C CA . VAL A 1 93 ? -6.586 2.526 4.724 1.00 95.25 93 VAL A CA 1
ATOM 689 C C . VAL A 1 93 ? -6.723 2.168 6.196 1.00 95.25 93 VAL A C 1
ATOM 691 O O . VAL A 1 93 ? -6.018 1.293 6.702 1.00 95.25 93 VAL A O 1
ATOM 694 N N . ASN A 1 94 ? -7.653 2.851 6.859 1.00 96.31 94 ASN A N 1
ATOM 695 C CA . ASN A 1 94 ? -8.018 2.614 8.247 1.00 96.31 94 ASN A CA 1
ATOM 696 C C . ASN A 1 94 ? -9.413 1.991 8.248 1.00 96.31 94 ASN A C 1
ATOM 698 O O . ASN A 1 94 ? -10.378 2.586 7.766 1.00 96.31 94 ASN A O 1
ATOM 702 N N . LEU A 1 95 ? -9.500 0.765 8.739 1.00 95.56 95 LEU A N 1
ATOM 703 C CA . LEU A 1 95 ? -10.713 -0.030 8.794 1.00 95.56 95 LEU A CA 1
ATOM 704 C C . LEU A 1 95 ? -11.249 -0.035 10.219 1.00 95.56 95 LEU A C 1
ATOM 706 O O . LEU A 1 95 ? -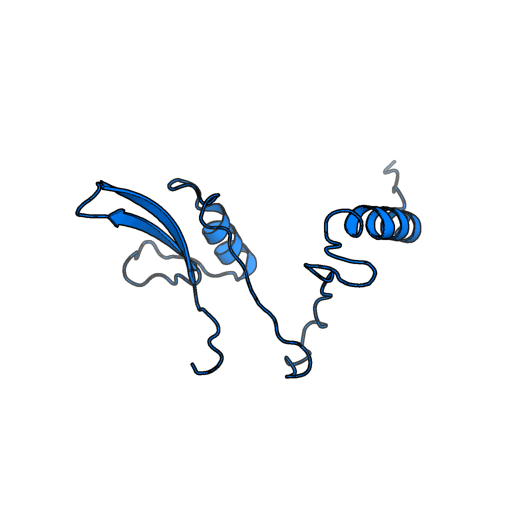10.487 -0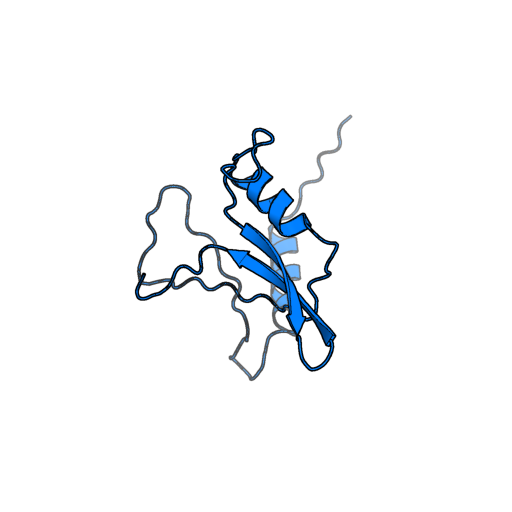.080 11.184 1.00 95.56 95 LEU A O 1
ATOM 710 N N . LYS A 1 96 ? -12.574 -0.038 10.337 1.00 97.25 96 LYS A N 1
ATOM 711 C CA . LYS A 1 96 ? -13.278 -0.263 11.593 1.00 97.25 96 LYS A CA 1
ATOM 712 C C . LYS A 1 96 ? -14.351 -1.312 11.360 1.00 97.25 96 LYS A C 1
ATOM 714 O O . LYS A 1 96 ? -15.199 -1.147 10.487 1.00 97.25 96 LYS A O 1
ATOM 719 N N . ASP A 1 97 ? -14.309 -2.387 12.132 1.00 97.00 97 ASP A N 1
ATOM 720 C CA . ASP A 1 97 ? -15.363 -3.388 12.121 1.00 97.00 97 ASP A CA 1
ATOM 721 C C . ASP A 1 97 ? -16.627 -2.806 12.769 1.00 97.00 97 ASP A C 1
ATOM 723 O O . ASP A 1 97 ? -16.608 -2.323 13.903 1.00 97.00 97 ASP A O 1
ATOM 727 N N . ASN A 1 98 ? -17.743 -2.839 12.040 1.00 97.19 98 ASN A N 1
ATOM 728 C CA . ASN A 1 98 ? -18.983 -2.191 12.472 1.00 97.19 98 ASN A CA 1
ATOM 729 C C . ASN A 1 98 ? -19.685 -2.908 13.637 1.00 97.19 98 ASN A C 1
ATOM 731 O O . ASN A 1 98 ? -20.529 -2.299 14.288 1.00 97.19 98 ASN A O 1
ATOM 735 N N . LYS A 1 99 ? -19.381 -4.186 13.892 1.00 97.50 99 LYS A N 1
ATOM 736 C CA . LYS A 1 99 ? -20.030 -4.987 14.943 1.00 97.50 99 LYS A CA 1
ATOM 737 C C . LYS A 1 99 ? -19.244 -4.949 16.249 1.00 97.50 99 LYS A C 1
ATOM 739 O O . LYS A 1 99 ? -19.831 -4.863 17.320 1.00 97.50 99 LYS A O 1
ATOM 744 N N . THR A 1 100 ? -17.924 -5.036 16.150 1.00 97.69 100 THR A N 1
ATOM 745 C CA . THR A 1 100 ? -16.996 -5.154 17.283 1.00 97.69 100 THR A CA 1
ATOM 746 C C . THR A 1 100 ? -16.311 -3.834 17.622 1.00 97.69 100 THR A C 1
ATOM 748 O O . THR A 1 100 ? -15.797 -3.676 18.724 1.00 97.69 100 THR A O 1
ATOM 751 N N . GLY A 1 101 ? -16.279 -2.881 16.685 1.00 96.88 101 GLY A N 1
ATOM 752 C CA . GLY A 1 101 ? -15.545 -1.628 16.826 1.00 96.88 101 GLY A CA 1
ATOM 753 C C . GLY A 1 101 ? -14.029 -1.768 16.680 1.00 96.88 101 GLY A C 1
ATOM 754 O O . GLY A 1 101 ? -13.341 -0.753 16.787 1.00 96.88 101 GLY A O 1
ATOM 755 N N . ALA A 1 102 ? -13.515 -2.976 16.423 1.00 96.31 102 ALA A N 1
ATOM 756 C CA . ALA A 1 102 ? -12.092 -3.224 16.232 1.00 96.31 102 ALA A CA 1
ATOM 757 C C . ALA A 1 102 ? -11.552 -2.395 15.062 1.00 96.31 102 ALA A C 1
ATOM 759 O O . ALA A 1 102 ? -12.173 -2.323 13.999 1.00 96.31 102 ALA A O 1
ATOM 760 N N . THR A 1 103 ? -10.395 -1.769 15.258 1.00 96.44 103 THR A N 1
ATOM 761 C CA . THR A 1 103 ? -9.739 -0.943 14.243 1.00 96.44 103 THR A CA 1
ATOM 762 C C . THR A 1 103 ? -8.491 -1.627 13.723 1.00 96.44 103 THR A C 1
ATOM 764 O O . THR A 1 103 ? -7.717 -2.163 14.513 1.00 96.44 103 THR A O 1
ATOM 767 N N . HIS A 1 104 ? -8.262 -1.553 12.416 1.00 96.25 104 HIS A N 1
ATOM 768 C CA . HIS A 1 104 ? -7.065 -2.092 11.779 1.00 96.25 104 HIS A CA 1
ATOM 769 C C . HIS A 1 104 ? -6.587 -1.159 10.679 1.00 96.25 104 HIS A C 1
ATOM 771 O O . HIS A 1 104 ? -7.403 -0.511 10.028 1.00 96.25 104 HIS A O 1
ATOM 777 N N . SER A 1 105 ? -5.280 -1.084 10.456 1.00 97.06 105 SER A N 1
ATOM 778 C CA . SER A 1 105 ? -4.717 -0.217 9.421 1.00 97.06 105 SER A CA 1
ATOM 779 C C . SER A 1 105 ? -3.758 -1.002 8.543 1.00 97.06 105 SER A C 1
ATOM 781 O O . SER A 1 105 ? -3.012 -1.849 9.021 1.00 97.06 105 SER A O 1
ATOM 783 N N . LEU A 1 106 ? -3.765 -0.724 7.243 1.00 97.19 106 LEU A N 1
ATOM 784 C CA . LEU A 1 106 ? -2.890 -1.402 6.288 1.00 97.19 106 LEU A CA 1
ATOM 785 C C . LEU A 1 106 ? -2.636 -0.529 5.055 1.00 97.19 106 LEU A C 1
ATOM 787 O O . LEU A 1 106 ? -3.469 0.317 4.718 1.00 97.19 106 LEU A O 1
ATOM 791 N N . PRO A 1 107 ? -1.494 -0.701 4.376 1.00 97.12 107 PRO A N 1
ATOM 792 C CA . PRO A 1 107 ? -1.296 -0.126 3.062 1.00 97.12 107 PRO A CA 1
ATOM 793 C C . PRO A 1 107 ? -2.023 -0.963 2.003 1.00 97.12 107 PRO A C 1
ATOM 795 O O . PRO A 1 107 ? -2.080 -2.190 2.081 1.00 97.12 107 PRO A O 1
ATOM 798 N N . VAL A 1 108 ? -2.544 -0.294 0.981 1.00 96.00 108 VAL A N 1
ATOM 799 C CA . VAL A 1 108 ? -3.119 -0.909 -0.216 1.00 96.00 108 VAL A CA 1
ATOM 800 C C . VAL A 1 108 ? -2.426 -0.314 -1.433 1.00 96.00 108 VAL A C 1
ATOM 802 O O . VAL A 1 108 ? -2.285 0.902 -1.540 1.00 96.00 108 VAL A O 1
ATOM 805 N N . MET A 1 109 ? -2.005 -1.175 -2.351 1.00 96.44 109 MET A N 1
ATOM 806 C CA . MET A 1 109 ? -1.305 -0.825 -3.589 1.00 96.44 109 MET A CA 1
ATOM 807 C C . MET A 1 109 ? -1.681 -1.800 -4.706 1.00 96.44 109 MET A C 1
ATOM 809 O O . MET A 1 109 ? -2.448 -2.740 -4.467 1.00 96.44 109 MET A O 1
ATOM 813 N N . CYS A 1 110 ? -1.145 -1.595 -5.913 1.00 95.56 110 CYS A N 1
ATOM 814 C CA . CYS A 1 110 ? -1.240 -2.593 -6.979 1.00 95.56 110 CYS A CA 1
ATOM 815 C C . CYS A 1 110 ? -0.701 -3.941 -6.477 1.00 95.56 110 CYS A C 1
ATOM 817 O O . CYS A 1 110 ? 0.437 -4.025 -6.020 1.00 95.56 110 CYS A O 1
ATOM 819 N N . GLN A 1 111 ? -1.522 -4.991 -6.550 1.00 95.38 111 GLN A N 1
ATOM 820 C CA . GLN A 1 111 ? -1.171 -6.309 -6.009 1.00 95.38 111 GLN A CA 1
ATOM 821 C C . GLN A 1 111 ? -0.309 -7.143 -6.962 1.00 95.38 111 GLN A C 1
ATOM 823 O O . GLN A 1 111 ? 0.144 -8.213 -6.572 1.00 95.38 111 GLN A O 1
ATOM 828 N N . HIS A 1 112 ? -0.085 -6.671 -8.198 1.00 93.31 112 HIS A N 1
ATOM 829 C CA . HIS A 1 112 ? 0.630 -7.419 -9.239 1.00 93.31 112 HIS A CA 1
ATOM 830 C C . HIS A 1 112 ? 0.135 -8.873 -9.346 1.00 93.31 112 HIS A C 1
ATOM 832 O O . HIS A 1 112 ? 0.919 -9.821 -9.306 1.00 93.31 112 HIS A O 1
ATOM 838 N N . CYS A 1 113 ? -1.192 -9.025 -9.434 1.00 90.94 113 CYS A N 1
ATOM 839 C CA . CYS A 1 113 ? -1.878 -10.310 -9.493 1.00 90.94 113 CYS A CA 1
ATOM 840 C C . CYS A 1 113 ? -1.327 -11.187 -10.627 1.00 90.94 113 CYS A C 1
ATOM 842 O O . CYS A 1 113 ? -1.029 -10.694 -11.712 1.00 90.94 113 CYS A O 1
ATOM 844 N N . GLU A 1 114 ? -1.260 -12.500 -10.399 1.00 87.50 114 GLU A N 1
ATOM 845 C CA . GLU A 1 114 ? -0.867 -13.473 -11.430 1.00 87.50 114 GLU A CA 1
ATOM 846 C C . GLU A 1 114 ? -1.846 -13.489 -12.615 1.00 87.50 114 GLU A C 1
ATOM 848 O O . GLU A 1 114 ? -1.426 -13.641 -13.758 1.00 87.50 114 GLU A O 1
ATOM 853 N N . ASN A 1 115 ? -3.133 -13.263 -12.335 1.00 92.75 115 ASN A N 1
ATOM 854 C CA . ASN A 1 115 ? -4.191 -13.066 -13.323 1.00 92.75 115 ASN A CA 1
ATOM 855 C C . ASN A 1 115 ? -4.775 -11.655 -13.114 1.00 92.75 115 ASN A C 1
ATOM 857 O O . ASN A 1 115 ? -5.609 -11.496 -12.217 1.00 92.75 115 ASN A O 1
ATOM 861 N N . PRO A 1 116 ? -4.255 -10.637 -13.822 1.00 85.62 116 PRO A N 1
ATOM 862 C CA . PRO A 1 116 ? -4.608 -9.232 -13.619 1.00 85.62 116 PRO A CA 1
ATOM 863 C C . PRO A 1 116 ? -6.000 -8.862 -14.138 1.00 85.62 116 PRO A C 1
ATOM 865 O O . PRO A 1 116 ? -6.441 -9.445 -15.155 1.00 85.62 116 PRO A O 1
#

Secondary structure (DSSP, 8-state):
--------HHHHHHHHHHHTTTTTEEETTEESS--PPPPPTTPPP-TT--------GGG--TT--HHHHHHHHHHT----S-TTTS--SEEEEEEE-TTT--EEEEEEE----S--

Radius of gyration: 20.24 Å; chains: 1; bounding box: 63×46×36 Å

pLDDT: mean 80.53, std 17.43, range [34.0, 97.69]

Sequence (116 aa):
MKKTRTFDATKRRLLTGTAAIAGMAIAPGITLVAPASSREAGVPASDKVRWGLLIDSNKCDAGCDECVVACKTENGWDGHDRPATDPQWIRKVNLKDNKTGATHSLPVMCQHCENP